Protein AF-K1JUC8-F1 (afdb_monomer)

Secondary structure (DSSP, 8-state):
-HHHHHHHHHHHHHH-SSHHHHHHHHHHHHHHHGGG---HHHHHTSSSHHHHHHHHHHHTT--SSTTTTTTHHHHHHHHHHHHHHHHHH-TTSSTHHHHHHHHHHHHH-----

Radius of gyration: 16.28 Å; Cα contacts (8 Å, |Δi|>4): 131; chains: 1; bounding box: 42×32×37 Å

Organism: NCBI:txid742823

Structure (mmCIF, N/CA/C/O backbone):
data_AF-K1JUC8-F1
#
_entry.id   AF-K1JUC8-F1
#
loop_
_atom_site.group_PDB
_atom_site.id
_atom_site.type_symbol
_atom_site.label_atom_id
_atom_site.label_alt_id
_atom_site.label_comp_id
_atom_site.label_asym_id
_atom_site.label_entity_id
_atom_site.label_seq_id
_atom_site.pdbx_PDB_ins_code
_atom_site.Cartn_x
_atom_site.Cartn_y
_atom_site.Cartn_z
_atom_site.occupancy
_atom_site.B_iso_or_equiv
_atom_site.auth_seq_id
_atom_site.auth_comp_id
_atom_site.auth_asym_id
_atom_site.auth_atom_id
_atom_site.pdbx_PDB_model_num
ATOM 1 N N . MET A 1 1 ? 6.445 -2.693 13.372 1.00 54.38 1 MET A N 1
ATOM 2 C CA . MET A 1 1 ? 6.616 -2.283 11.953 1.00 54.38 1 MET A CA 1
ATOM 3 C C . MET A 1 1 ? 7.004 -3.405 10.975 1.00 54.38 1 MET A C 1
ATOM 5 O O . MET A 1 1 ? 6.514 -3.381 9.855 1.00 54.38 1 MET A O 1
ATOM 9 N N . ARG A 1 2 ? 7.825 -4.413 11.329 1.00 61.94 2 ARG A N 1
ATOM 10 C CA . ARG A 1 2 ? 8.245 -5.468 10.367 1.00 61.94 2 ARG A CA 1
ATOM 11 C C . ARG A 1 2 ? 7.120 -6.394 9.860 1.00 61.94 2 ARG A C 1
ATOM 13 O O . ARG A 1 2 ? 7.245 -6.922 8.759 1.00 61.94 2 ARG A O 1
ATOM 20 N N . LEU A 1 3 ? 6.041 -6.589 10.626 1.00 71.94 3 LEU A N 1
ATOM 21 C CA . LEU A 1 3 ? 4.954 -7.513 10.264 1.00 71.94 3 LEU A CA 1
ATOM 22 C C . LEU A 1 3 ? 4.075 -6.985 9.119 1.00 71.94 3 LEU A C 1
ATOM 24 O O . LEU A 1 3 ? 3.875 -7.702 8.145 1.00 71.94 3 LEU A O 1
ATOM 28 N N . GLY A 1 4 ? 3.643 -5.719 9.183 1.00 71.44 4 GLY A N 1
ATOM 29 C CA . GLY A 1 4 ? 2.853 -5.096 8.112 1.00 71.44 4 GLY A CA 1
ATOM 30 C C . GLY A 1 4 ? 3.579 -5.126 6.766 1.00 71.44 4 GLY A C 1
ATOM 31 O O . GLY A 1 4 ? 2.993 -5.491 5.752 1.00 71.44 4 GLY A O 1
ATOM 32 N N . ARG A 1 5 ? 4.899 -4.887 6.773 1.00 75.94 5 ARG A N 1
ATOM 33 C CA . ARG A 1 5 ? 5.737 -5.007 5.570 1.00 75.94 5 ARG A CA 1
ATOM 34 C C . ARG A 1 5 ? 5.712 -6.420 4.985 1.00 75.94 5 ARG A C 1
ATOM 36 O O . ARG A 1 5 ? 5.574 -6.571 3.778 1.00 75.94 5 ARG A O 1
ATOM 43 N N . ARG A 1 6 ? 5.806 -7.462 5.819 1.00 81.56 6 ARG A N 1
ATOM 44 C CA . ARG A 1 6 ? 5.739 -8.861 5.357 1.00 81.56 6 ARG A CA 1
ATOM 45 C C . ARG A 1 6 ? 4.380 -9.199 4.749 1.00 81.56 6 ARG A C 1
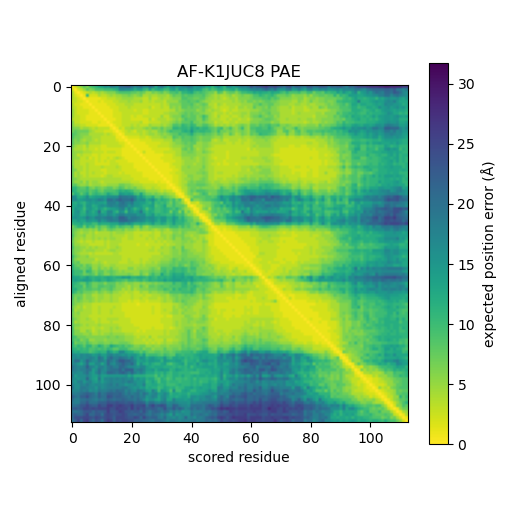ATOM 47 O O . ARG A 1 6 ? 4.348 -9.836 3.704 1.00 81.56 6 ARG A O 1
ATOM 54 N N . ILE A 1 7 ? 3.288 -8.770 5.382 1.00 80.50 7 ILE A N 1
ATOM 55 C CA . ILE A 1 7 ? 1.924 -9.010 4.887 1.00 80.50 7 ILE A CA 1
ATOM 56 C C . ILE A 1 7 ? 1.734 -8.335 3.525 1.00 80.50 7 ILE A C 1
ATOM 58 O O . ILE A 1 7 ? 1.335 -8.993 2.568 1.00 80.50 7 ILE A O 1
ATOM 62 N N . ALA A 1 8 ? 2.120 -7.065 3.407 1.00 78.00 8 ALA A N 1
ATOM 63 C CA . ALA A 1 8 ? 2.033 -6.329 2.153 1.00 78.00 8 ALA A CA 1
ATOM 64 C C . A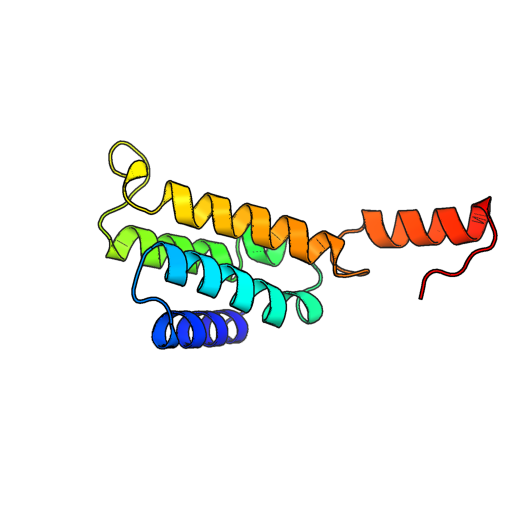LA A 1 8 ? 2.855 -6.991 1.030 1.00 78.00 8 ALA A C 1
ATOM 66 O O . ALA A 1 8 ? 2.333 -7.204 -0.061 1.00 78.00 8 ALA A O 1
ATOM 67 N N . PHE A 1 9 ? 4.096 -7.422 1.300 1.00 82.88 9 PHE A N 1
ATOM 68 C CA . PHE A 1 9 ? 4.888 -8.156 0.303 1.00 82.88 9 PHE A CA 1
ATOM 69 C C . PHE A 1 9 ? 4.270 -9.497 -0.100 1.00 82.88 9 PHE A C 1
ATOM 71 O O . PHE A 1 9 ? 4.359 -9.857 -1.268 1.00 82.88 9 PHE A O 1
ATOM 78 N N . ARG A 1 10 ? 3.627 -10.230 0.818 1.00 84.56 10 ARG A N 1
ATOM 79 C CA . ARG A 1 10 ? 2.928 -11.482 0.477 1.00 84.56 10 ARG A CA 1
ATOM 80 C C . ARG A 1 10 ? 1.745 -11.237 -0.459 1.00 84.56 10 ARG A C 1
ATOM 82 O O . ARG A 1 10 ? 1.562 -12.005 -1.397 1.00 84.56 10 ARG A O 1
ATOM 89 N N . ILE A 1 11 ? 0.988 -10.163 -0.238 1.00 81.56 11 ILE A N 1
ATOM 90 C CA . ILE A 1 11 ? -0.124 -9.761 -1.113 1.00 81.56 11 ILE A CA 1
ATOM 91 C C . ILE A 1 11 ? 0.413 -9.371 -2.493 1.00 81.56 11 ILE A C 1
ATOM 93 O O . ILE A 1 11 ? -0.042 -9.892 -3.507 1.00 81.56 11 ILE A O 1
ATOM 97 N N . ILE A 1 12 ? 1.444 -8.525 -2.530 1.00 86.00 12 ILE A N 1
ATOM 98 C CA . ILE A 1 12 ? 2.089 -8.091 -3.773 1.00 86.00 12 ILE A CA 1
ATOM 99 C C . ILE A 1 12 ? 2.660 -9.283 -4.553 1.00 86.00 12 ILE A C 1
ATOM 101 O O . ILE A 1 12 ? 2.467 -9.367 -5.760 1.00 86.00 12 ILE A O 1
ATOM 105 N N . GLN A 1 13 ? 3.305 -10.241 -3.882 1.00 84.56 13 GLN A N 1
ATOM 106 C CA . GLN A 1 13 ? 3.802 -11.462 -4.525 1.00 84.56 13 GLN A CA 1
ATOM 107 C C . GLN A 1 13 ? 2.678 -12.348 -5.077 1.00 84.56 13 GLN A C 1
ATOM 109 O O . GLN A 1 13 ? 2.880 -13.018 -6.087 1.00 84.56 13 GLN A O 1
ATOM 114 N N . ALA A 1 14 ? 1.510 -12.375 -4.432 1.00 83.25 14 ALA A N 1
ATOM 115 C CA . ALA A 1 14 ? 0.400 -13.219 -4.857 1.00 83.25 14 ALA A CA 1
ATOM 116 C C . ALA A 1 14 ? -0.282 -12.699 -6.134 1.00 83.25 14 ALA A C 1
ATOM 118 O O . ALA A 1 14 ? -0.608 -13.493 -7.018 1.00 83.25 14 ALA A O 1
ATOM 119 N N . ILE A 1 15 ? -0.494 -11.381 -6.238 1.00 82.00 15 ILE A N 1
ATOM 120 C CA . ILE A 1 15 ? -1.357 -10.789 -7.276 1.00 82.00 15 ILE A CA 1
ATOM 121 C C . ILE A 1 15 ? -0.703 -9.684 -8.122 1.00 82.00 15 ILE A C 1
ATOM 123 O O . ILE A 1 15 ? -1.250 -9.339 -9.164 1.00 82.00 15 ILE A O 1
ATOM 127 N N . GLY A 1 16 ? 0.472 -9.168 -7.754 1.00 79.88 16 GLY A N 1
ATOM 128 C CA . GLY A 1 16 ? 1.152 -8.044 -8.413 1.00 79.88 16 GLY A CA 1
ATOM 129 C C . GLY A 1 16 ? 1.875 -8.396 -9.719 1.00 79.88 16 GLY A C 1
ATOM 130 O O . GLY A 1 16 ? 3.085 -8.220 -9.820 1.00 79.88 16 GLY A O 1
ATOM 131 N N . ARG A 1 17 ? 1.152 -8.901 -10.724 1.00 83.44 17 ARG A N 1
ATOM 132 C CA . ARG A 1 17 ? 1.712 -9.314 -12.032 1.00 83.44 17 ARG A CA 1
ATOM 133 C C . ARG A 1 17 ? 1.747 -8.199 -13.085 1.00 83.44 17 ARG A C 1
ATOM 135 O O . ARG A 1 17 ? 2.449 -8.317 -14.081 1.00 83.44 17 ARG A O 1
ATOM 142 N N . SER A 1 18 ? 0.982 -7.134 -12.880 1.00 86.81 18 SER A N 1
ATOM 143 C CA . SER A 1 18 ? 0.845 -5.964 -13.760 1.00 86.81 18 SER A CA 1
ATOM 144 C C . SER A 1 18 ? 0.772 -4.669 -12.946 1.00 86.81 18 SER A C 1
ATOM 146 O O . SER A 1 18 ? 0.407 -4.708 -11.771 1.00 86.81 18 SER A O 1
ATOM 148 N N . ALA A 1 19 ? 1.035 -3.511 -13.560 1.00 85.31 19 ALA A N 1
ATOM 149 C CA . ALA A 1 19 ? 0.977 -2.218 -12.867 1.00 85.31 19 ALA A CA 1
ATOM 150 C C . ALA A 1 19 ? -0.375 -1.970 -12.167 1.00 85.31 19 ALA A C 1
ATOM 152 O O . ALA A 1 19 ? -0.411 -1.575 -11.003 1.00 85.31 19 ALA A O 1
ATOM 153 N N . THR A 1 20 ? -1.493 -2.288 -12.824 1.00 87.06 20 THR A N 1
ATOM 154 C CA . THR A 1 20 ? -2.834 -2.153 -12.234 1.00 87.06 20 THR A CA 1
ATOM 155 C C . THR A 1 20 ? -3.029 -3.085 -11.042 1.00 87.06 20 THR A C 1
ATOM 157 O O . THR A 1 20 ? -3.440 -2.635 -9.974 1.00 87.06 20 THR A O 1
ATOM 160 N N . SER A 1 21 ? -2.658 -4.361 -11.177 1.00 88.12 21 SER A N 1
ATOM 161 C CA . SER A 1 21 ? -2.739 -5.330 -10.076 1.00 88.12 21 SER A CA 1
ATOM 162 C C . SER A 1 21 ? -1.829 -4.968 -8.896 1.00 88.12 21 SER A C 1
ATOM 164 O O . SER A 1 21 ? -2.196 -5.201 -7.747 1.00 88.12 21 SER A O 1
ATOM 166 N N . LEU A 1 22 ? -0.681 -4.333 -9.156 1.00 87.38 22 LEU A N 1
ATOM 167 C CA . LEU A 1 22 ? 0.232 -3.834 -8.132 1.00 87.38 22 LEU A CA 1
ATOM 168 C C . LEU A 1 22 ? -0.419 -2.700 -7.331 1.00 87.38 22 LEU A C 1
ATOM 170 O O . LEU A 1 22 ? -0.356 -2.701 -6.105 1.00 87.38 22 LEU A O 1
ATOM 174 N N . GLY A 1 23 ? -1.131 -1.797 -8.014 1.00 87.56 23 GLY A N 1
ATOM 175 C CA . GLY A 1 23 ? -1.957 -0.775 -7.372 1.00 87.56 23 GLY A CA 1
ATOM 176 C C . GLY A 1 23 ? -3.050 -1.377 -6.482 1.00 87.56 23 GLY A C 1
ATOM 177 O O . GLY A 1 23 ? -3.149 -1.027 -5.309 1.00 87.56 23 GLY A O 1
ATOM 178 N N . TYR A 1 24 ? -3.808 -2.356 -6.985 1.00 87.94 24 TYR A N 1
ATOM 179 C CA . TYR A 1 24 ? -4.816 -3.056 -6.175 1.00 87.94 24 TYR A CA 1
ATOM 180 C C . TYR A 1 24 ? -4.214 -3.799 -4.977 1.00 87.94 24 TYR A C 1
ATOM 182 O O . TYR A 1 24 ? -4.809 -3.821 -3.902 1.00 87.94 24 TYR A O 1
ATOM 190 N N . SER A 1 25 ? -3.018 -4.367 -5.139 1.00 87.94 25 SER A N 1
ATOM 191 C CA . SER A 1 25 ? -2.284 -5.032 -4.057 1.00 87.94 25 SER A CA 1
ATOM 192 C C . SER A 1 25 ? -1.938 -4.061 -2.931 1.00 87.94 25 SER A C 1
ATOM 194 O O . SER A 1 25 ? -2.065 -4.411 -1.759 1.00 87.94 25 SER A O 1
ATOM 196 N N . ILE A 1 26 ? -1.530 -2.838 -3.286 1.00 85.56 26 ILE A N 1
ATOM 197 C CA . ILE A 1 26 ? -1.248 -1.758 -2.335 1.00 85.56 26 ILE A CA 1
ATOM 198 C C . ILE A 1 26 ? -2.528 -1.372 -1.588 1.00 85.56 26 ILE A C 1
ATOM 200 O O . ILE A 1 26 ? -2.518 -1.357 -0.360 1.00 85.56 26 ILE A O 1
ATOM 204 N N . CYS A 1 27 ? -3.640 -1.157 -2.299 1.00 85.69 27 CYS A N 1
ATOM 205 C CA . CYS A 1 27 ? -4.926 -0.823 -1.678 1.00 85.69 27 CYS A CA 1
ATOM 206 C C . CYS A 1 27 ? -5.422 -1.912 -0.715 1.00 85.69 27 CYS A C 1
ATOM 208 O O . CYS A 1 27 ? -5.881 -1.609 0.383 1.00 85.69 27 CYS A O 1
ATOM 210 N N . LEU A 1 28 ? -5.317 -3.187 -1.105 1.00 83.56 28 LEU A N 1
ATOM 211 C CA . LEU A 1 28 ? -5.742 -4.310 -0.267 1.00 83.56 28 LEU A CA 1
ATOM 212 C C . LEU A 1 28 ? -4.863 -4.448 0.980 1.00 83.56 28 LEU A C 1
ATOM 214 O O . LEU A 1 28 ? -5.367 -4.694 2.076 1.00 83.56 28 LEU A O 1
ATOM 218 N N . ALA A 1 29 ? -3.550 -4.276 0.825 1.00 83.44 29 ALA A N 1
ATOM 219 C CA . ALA A 1 29 ? -2.639 -4.267 1.955 1.00 83.44 29 ALA A CA 1
ATOM 220 C C . ALA A 1 29 ? -2.952 -3.104 2.912 1.00 83.44 29 ALA A C 1
ATOM 222 O O . ALA A 1 29 ? -2.926 -3.311 4.124 1.00 83.44 29 ALA A O 1
ATOM 223 N N . GLU A 1 30 ? -3.264 -1.910 2.391 1.00 79.25 30 GLU A N 1
ATOM 224 C CA . GLU A 1 30 ? -3.665 -0.746 3.197 1.00 79.25 30 GLU A CA 1
ATOM 225 C C . GLU A 1 30 ? -4.939 -1.054 3.984 1.00 79.25 30 GLU A C 1
ATOM 227 O O . GLU A 1 30 ? -4.979 -0.858 5.194 1.00 79.25 30 GLU A O 1
ATOM 232 N N . LEU A 1 31 ? -5.947 -1.641 3.336 1.00 79.88 31 LEU A N 1
ATOM 233 C CA . LEU A 1 31 ? -7.211 -2.001 3.976 1.00 79.88 31 LEU A CA 1
ATOM 234 C C . LEU A 1 31 ? -7.034 -3.002 5.128 1.00 79.88 31 LEU A C 1
ATOM 236 O O . LEU A 1 31 ? -7.681 -2.869 6.160 1.00 79.88 31 LEU A O 1
ATOM 240 N N . ILE A 1 32 ? -6.157 -3.996 4.969 1.00 80.06 32 ILE A N 1
ATOM 241 C CA . ILE A 1 32 ? -5.904 -5.012 6.004 1.00 80.06 32 ILE A CA 1
ATOM 242 C C . ILE A 1 32 ? -5.095 -4.429 7.169 1.00 80.06 32 ILE A C 1
ATOM 244 O O . ILE A 1 32 ? -5.292 -4.815 8.321 1.00 80.06 32 ILE A O 1
ATOM 248 N N . ILE A 1 33 ? -4.159 -3.523 6.882 1.00 77.00 33 ILE A N 1
ATOM 249 C CA . ILE A 1 33 ? -3.244 -2.966 7.884 1.00 77.00 33 ILE A CA 1
ATOM 250 C C . ILE A 1 33 ? -3.874 -1.774 8.623 1.00 77.00 33 ILE A C 1
ATOM 252 O O . ILE A 1 33 ? -3.588 -1.597 9.807 1.00 77.00 33 ILE A O 1
ATOM 256 N N . SER A 1 34 ? -4.745 -1.000 7.965 1.00 73.81 34 SER A N 1
ATOM 257 C CA . SER A 1 34 ? -5.371 0.225 8.490 1.00 73.81 34 SER A CA 1
ATOM 258 C C . SER A 1 34 ? -6.032 0.055 9.865 1.00 73.81 34 SER A C 1
ATOM 260 O O . SER A 1 34 ? -5.723 0.847 10.751 1.00 73.81 34 SER A O 1
ATOM 262 N N . PRO A 1 35 ? -6.864 -0.975 10.128 1.00 68.94 35 PRO A N 1
ATOM 263 C CA . PRO A 1 35 ? -7.542 -1.113 11.421 1.00 68.94 35 PRO A CA 1
ATOM 264 C C . PRO A 1 35 ? -6.574 -1.361 12.585 1.00 68.94 35 PRO A C 1
ATOM 266 O O . PRO A 1 35 ? -6.872 -1.041 13.732 1.00 68.94 35 PRO A O 1
ATOM 269 N N . ALA A 1 36 ? -5.404 -1.938 12.295 1.00 67.56 36 ALA A N 1
ATOM 270 C CA . ALA A 1 36 ? -4.372 -2.246 13.281 1.00 67.56 36 ALA A CA 1
ATOM 271 C C . ALA A 1 36 ? -3.332 -1.118 13.446 1.00 67.56 36 ALA A C 1
ATOM 273 O O . ALA A 1 36 ? -2.450 -1.225 14.301 1.00 67.56 36 ALA A O 1
ATOM 274 N N . MET A 1 37 ? -3.391 -0.060 12.627 1.00 62.59 37 MET A N 1
ATOM 275 C CA . MET A 1 37 ? -2.422 1.042 12.595 1.00 62.59 37 MET A CA 1
ATOM 276 C C . MET A 1 37 ? -3.139 2.401 12.692 1.00 62.59 37 MET A C 1
ATOM 278 O O . MET A 1 37 ? -3.678 2.881 11.699 1.00 62.59 37 MET A O 1
ATOM 282 N N . PRO A 1 38 ? -3.098 3.078 13.854 1.00 53.88 38 PRO A N 1
ATOM 283 C CA . PRO A 1 38 ? -3.946 4.242 14.141 1.00 53.88 38 PRO A CA 1
ATOM 284 C C . PRO A 1 38 ? -3.504 5.569 13.482 1.00 53.88 38 PRO A C 1
ATOM 286 O O . PRO A 1 38 ? -3.917 6.633 13.927 1.00 53.88 38 PRO A O 1
ATOM 289 N N . SER A 1 39 ? -2.625 5.576 12.469 1.00 57.28 39 SER A N 1
ATOM 290 C CA . SER A 1 39 ? -2.038 6.831 11.960 1.00 57.28 39 SER A CA 1
ATOM 291 C C . SER A 1 3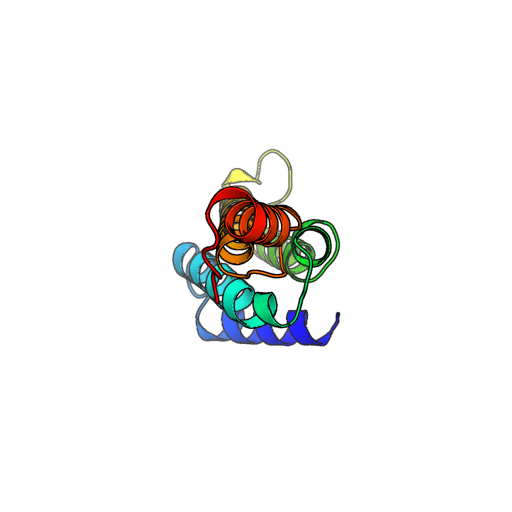9 ? -1.592 6.773 10.492 1.00 57.28 39 SER A C 1
ATOM 293 O O . SER A 1 39 ? -0.712 5.989 10.131 1.00 57.28 39 SER A O 1
ATOM 295 N N . ALA A 1 40 ? -2.124 7.698 9.682 1.00 59.25 40 ALA A N 1
ATOM 296 C CA . ALA A 1 40 ? -1.736 7.965 8.288 1.00 59.25 40 ALA A CA 1
ATOM 297 C C . ALA A 1 40 ? -0.231 8.250 8.121 1.00 59.25 40 ALA A C 1
ATOM 299 O O . ALA A 1 40 ? 0.450 7.706 7.251 1.00 59.25 40 ALA A O 1
ATOM 300 N N . THR A 1 41 ? 0.343 9.051 9.025 1.00 54.16 41 THR A N 1
ATOM 301 C CA . THR A 1 41 ? 1.772 9.402 9.019 1.00 54.16 41 THR A CA 1
ATOM 302 C C . THR A 1 41 ? 2.673 8.202 9.310 1.00 54.16 41 THR A C 1
ATOM 304 O O . THR A 1 41 ? 3.771 8.109 8.757 1.00 54.16 41 THR A O 1
ATOM 307 N N . THR A 1 42 ? 2.186 7.226 10.083 1.00 58.16 42 THR A N 1
ATOM 308 C CA . THR A 1 42 ? 2.884 5.951 10.313 1.00 58.16 42 THR A CA 1
ATOM 309 C C . THR A 1 42 ? 2.793 5.011 9.108 1.00 58.16 42 THR A C 1
ATOM 311 O O . THR A 1 42 ? 3.590 4.088 9.008 1.00 58.1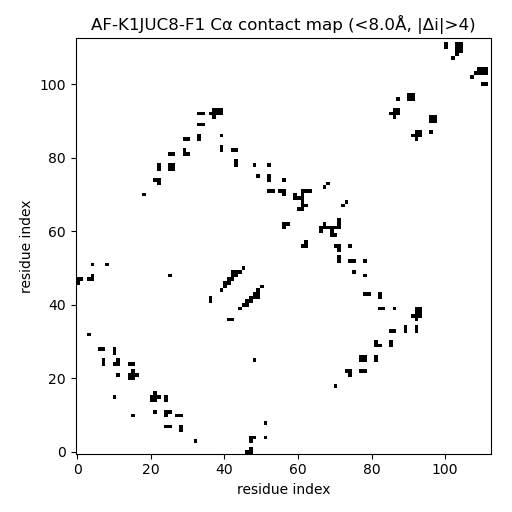6 42 THR A O 1
ATOM 314 N N . ARG A 1 43 ? 1.873 5.214 8.161 1.00 62.56 43 ARG A N 1
ATOM 315 C CA . ARG A 1 43 ? 1.747 4.366 6.961 1.00 62.56 43 ARG A CA 1
ATOM 316 C C . ARG A 1 43 ? 2.468 4.958 5.754 1.00 62.56 43 ARG A C 1
ATOM 318 O O . ARG A 1 43 ? 3.253 4.244 5.122 1.00 62.56 43 ARG A O 1
ATOM 325 N N . GLY A 1 44 ? 2.275 6.256 5.508 1.00 57.31 44 GLY A N 1
ATOM 326 C CA . GLY A 1 44 ? 2.779 6.966 4.330 1.00 57.31 44 GLY A CA 1
ATOM 327 C C . GLY A 1 44 ? 4.148 7.646 4.475 1.00 57.31 44 GLY A C 1
ATOM 328 O O . GLY A 1 44 ? 4.930 7.599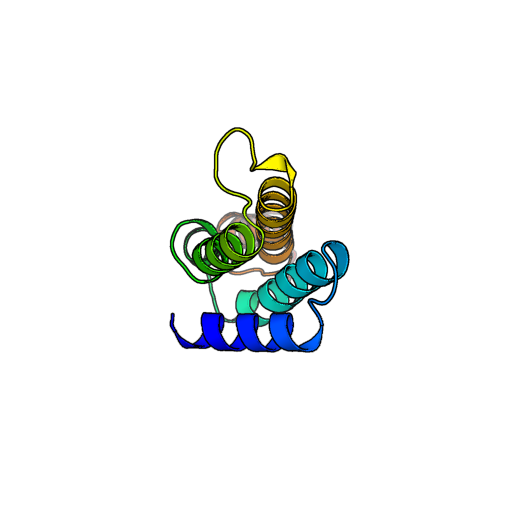 3.537 1.00 57.31 44 GLY A O 1
ATOM 329 N N . GLY A 1 45 ? 4.479 8.266 5.616 1.00 47.31 45 GLY A N 1
ATOM 330 C CA . GLY A 1 45 ? 5.666 9.143 5.724 1.00 47.31 45 GLY A CA 1
ATOM 331 C C . GLY A 1 45 ? 6.979 8.449 6.117 1.00 47.31 45 GLY A C 1
ATOM 332 O O . GLY A 1 45 ? 8.058 8.915 5.765 1.00 47.31 45 GLY A O 1
ATOM 333 N N . GLY A 1 46 ? 6.902 7.326 6.838 1.00 52.47 46 GLY A N 1
ATOM 334 C CA . GLY A 1 46 ? 8.083 6.601 7.330 1.00 52.47 46 GLY A CA 1
ATOM 335 C C . GLY A 1 46 ? 7.828 5.162 7.782 1.00 52.47 46 GLY A C 1
ATOM 336 O O . GLY A 1 46 ? 8.679 4.571 8.446 1.00 52.47 46 GLY A O 1
ATOM 337 N N . GLY A 1 47 ? 6.664 4.585 7.465 1.00 63.28 47 GLY A N 1
ATOM 338 C CA . GLY A 1 47 ? 6.343 3.215 7.866 1.00 63.28 47 GLY A CA 1
ATOM 339 C C . GLY A 1 47 ? 6.189 2.252 6.711 1.00 63.28 47 GLY A C 1
ATOM 340 O O . GLY A 1 47 ? 7.129 2.053 5.956 1.00 63.28 47 GLY A O 1
ATOM 341 N N . VAL A 1 48 ? 5.082 1.516 6.652 1.00 70.12 48 VAL A N 1
ATOM 342 C CA . VAL A 1 48 ? 5.041 0.268 5.876 1.00 70.12 48 VAL A CA 1
ATOM 343 C C . VAL A 1 48 ? 5.039 0.508 4.364 1.00 70.12 48 VAL A C 1
ATOM 345 O O . VAL A 1 48 ? 5.744 -0.215 3.666 1.00 70.12 48 VAL A O 1
ATOM 348 N N . PHE A 1 49 ? 4.307 1.503 3.855 1.00 75.50 49 PHE A N 1
ATOM 349 C CA . PHE A 1 49 ? 4.008 1.596 2.422 1.00 75.50 49 PHE A CA 1
ATOM 350 C C . PHE A 1 49 ? 5.064 2.319 1.601 1.00 75.50 49 PHE A C 1
ATOM 352 O O . PHE A 1 49 ? 5.470 1.798 0.566 1.00 75.50 49 PHE A O 1
ATOM 359 N N . TYR A 1 50 ? 5.584 3.449 2.078 1.00 81.50 50 TYR A N 1
ATOM 360 C CA . TYR A 1 50 ? 6.643 4.183 1.381 1.00 81.50 50 TYR A CA 1
ATOM 361 C C . TYR A 1 50 ? 7.849 3.318 0.966 1.00 81.50 50 TYR A C 1
ATOM 363 O O . TYR A 1 50 ? 8.155 3.267 -0.224 1.00 81.50 50 TYR A O 1
ATOM 371 N N . PRO A 1 51 ? 8.505 2.551 1.863 1.00 81.50 51 PRO A N 1
ATOM 372 C CA . PRO A 1 51 ? 9.640 1.723 1.470 1.00 81.50 51 PRO A CA 1
ATOM 373 C C . PRO A 1 51 ? 9.240 0.548 0.569 1.00 81.50 51 PRO A C 1
ATOM 375 O O . PRO A 1 51 ? 10.095 0.023 -0.139 1.00 81.50 51 PRO A O 1
ATOM 378 N N . ILE A 1 52 ? 7.977 0.105 0.587 1.00 82.00 52 ILE A N 1
ATOM 379 C CA . ILE A 1 52 ? 7.473 -0.921 -0.339 1.00 82.00 52 ILE A CA 1
ATOM 380 C C . ILE A 1 52 ? 7.332 -0.330 -1.735 1.00 82.00 52 ILE A C 1
ATOM 382 O O . ILE A 1 52 ? 7.856 -0.903 -2.686 1.00 82.00 52 ILE A O 1
ATOM 386 N N . VAL A 1 53 ? 6.665 0.819 -1.850 1.00 84.12 53 VAL A N 1
ATOM 387 C CA . VAL A 1 53 ? 6.478 1.510 -3.127 1.00 84.12 53 VAL A CA 1
ATOM 388 C C . VAL A 1 53 ? 7.822 1.936 -3.705 1.00 84.12 53 VAL A C 1
ATOM 390 O O . VAL A 1 53 ? 8.051 1.730 -4.892 1.00 84.12 53 VAL A O 1
ATOM 393 N N . GLN A 1 54 ? 8.745 2.424 -2.875 1.00 85.00 54 GLN A N 1
ATOM 394 C CA . GLN A 1 54 ? 10.114 2.723 -3.291 1.00 85.00 54 GLN A CA 1
ATOM 395 C C . GLN A 1 54 ? 10.830 1.465 -3.803 1.00 85.00 54 GLN A C 1
ATOM 397 O O . GLN A 1 54 ? 11.334 1.476 -4.918 1.00 85.00 54 GLN A O 1
ATOM 402 N N . SER A 1 55 ? 10.793 0.352 -3.054 1.00 85.12 55 SER A N 1
ATOM 403 C CA . SER A 1 55 ? 11.427 -0.910 -3.484 1.00 85.12 55 SER A CA 1
ATOM 404 C C . SER A 1 55 ? 10.856 -1.431 -4.809 1.00 85.12 55 SER A C 1
ATOM 406 O O . SER A 1 55 ? 11.600 -1.938 -5.642 1.00 85.12 55 SER A O 1
ATOM 408 N N . LEU A 1 56 ? 9.538 -1.319 -5.008 1.00 83.88 56 LEU A N 1
ATOM 409 C CA . LEU A 1 56 ? 8.884 -1.696 -6.261 1.00 83.88 56 LEU A CA 1
ATOM 410 C C . LEU A 1 56 ? 9.287 -0.766 -7.402 1.00 83.88 56 LEU A C 1
ATOM 412 O O . LEU A 1 56 ? 9.599 -1.240 -8.486 1.00 83.88 56 LEU A O 1
ATOM 416 N N . SER A 1 57 ? 9.309 0.541 -7.159 1.00 85.69 57 SER A N 1
ATOM 417 C CA . SER A 1 57 ? 9.670 1.532 -8.172 1.00 85.69 57 SER A CA 1
ATOM 418 C C . SER A 1 57 ? 11.108 1.319 -8.656 1.00 85.69 57 SER A C 1
ATOM 420 O O . SER A 1 57 ? 11.324 1.246 -9.864 1.00 85.69 57 SER A O 1
ATOM 422 N N . SER A 1 58 ? 12.052 1.070 -7.742 1.00 86.12 58 SER A N 1
ATOM 423 C CA . SER A 1 58 ? 13.432 0.704 -8.084 1.00 86.12 58 SER A CA 1
ATOM 424 C C . SER A 1 58 ? 13.527 -0.623 -8.845 1.00 86.12 58 SER A C 1
ATOM 426 O O . SER A 1 58 ? 14.301 -0.730 -9.788 1.00 86.12 58 SER A O 1
ATOM 428 N N . ALA A 1 59 ? 12.706 -1.627 -8.508 1.00 85.50 59 ALA A N 1
ATOM 429 C CA . ALA A 1 59 ? 12.676 -2.906 -9.232 1.00 85.50 59 ALA A CA 1
ATOM 430 C C . ALA A 1 59 ? 12.189 -2.783 -10.692 1.00 85.50 59 ALA A C 1
ATOM 432 O O . ALA A 1 59 ? 12.421 -3.687 -11.490 1.00 85.50 59 ALA A O 1
ATOM 433 N N . PHE A 1 60 ? 11.520 -1.680 -11.034 1.00 85.00 60 PHE A N 1
ATOM 434 C CA . PHE A 1 60 ? 11.071 -1.347 -12.389 1.00 85.00 60 PHE A CA 1
ATOM 435 C C . PHE A 1 60 ? 11.878 -0.193 -13.017 1.00 85.00 60 PHE A C 1
ATOM 437 O O . PHE A 1 60 ? 11.395 0.454 -13.951 1.00 85.00 60 PHE A O 1
ATOM 444 N N . ASP A 1 61 ? 13.076 0.105 -12.496 1.00 85.75 61 ASP A N 1
ATOM 445 C CA . ASP A 1 61 ? 13.938 1.210 -12.944 1.00 85.75 61 ASP A CA 1
ATOM 446 C C . ASP A 1 61 ? 13.195 2.560 -13.011 1.00 85.75 61 ASP A C 1
ATOM 448 O O . ASP A 1 61 ? 13.361 3.355 -13.944 1.00 85.75 61 ASP A O 1
ATOM 452 N N . SER A 1 62 ? 12.301 2.795 -12.050 1.00 88.00 62 SER A N 1
ATOM 453 C CA . SER A 1 62 ? 11.472 3.990 -11.936 1.00 88.00 62 SER A CA 1
ATOM 454 C C . SER A 1 62 ? 11.895 4.786 -10.708 1.00 88.00 62 SER A C 1
ATOM 456 O O . SER A 1 62 ? 11.286 4.681 -9.649 1.00 88.00 62 SER A O 1
ATOM 458 N N . GLU A 1 63 ? 12.914 5.614 -10.866 1.00 88.06 63 GLU A N 1
ATOM 459 C CA . GLU A 1 63 ? 13.448 6.466 -9.804 1.00 88.06 63 GLU A CA 1
ATOM 460 C C . GLU A 1 63 ? 12.829 7.872 -9.854 1.00 88.06 63 GLU A C 1
ATOM 462 O O . GLU A 1 63 ? 12.215 8.237 -10.864 1.00 88.06 63 GLU A O 1
ATOM 467 N N . PRO A 1 64 ? 12.949 8.679 -8.782 1.00 81.94 64 PRO A N 1
ATOM 468 C CA . PRO A 1 64 ? 12.683 10.113 -8.855 1.00 81.94 64 PRO A CA 1
ATOM 469 C C . PRO A 1 64 ? 13.432 10.752 -10.044 1.00 81.94 64 PRO A C 1
ATOM 471 O O . PRO A 1 64 ? 14.509 10.296 -10.414 1.00 81.94 64 PRO A O 1
ATOM 474 N N . ASP A 1 65 ? 12.849 11.788 -10.653 1.00 82.56 65 ASP A N 1
ATOM 475 C CA . ASP A 1 65 ? 13.296 12.438 -11.903 1.00 82.56 65 ASP A CA 1
ATOM 476 C C . ASP A 1 65 ? 12.865 11.722 -13.215 1.00 82.56 65 ASP A C 1
ATOM 478 O O . ASP A 1 65 ? 11.693 11.323 -13.282 1.00 82.56 65 ASP A O 1
ATOM 482 N N . PRO A 1 66 ? 13.643 11.645 -14.327 1.00 82.56 66 PRO A N 1
ATOM 483 C CA . PRO A 1 66 ? 13.066 11.443 -15.664 1.00 82.56 66 PRO A CA 1
ATOM 484 C C . PRO A 1 66 ? 12.329 10.105 -15.826 1.00 82.56 66 PRO A C 1
ATOM 486 O O . PRO A 1 66 ? 11.455 9.981 -16.684 1.00 82.56 66 PRO A O 1
ATOM 489 N N . THR A 1 67 ? 12.643 9.105 -14.999 1.00 85.62 67 THR A N 1
ATOM 490 C CA . THR A 1 67 ? 12.045 7.765 -15.055 1.00 85.62 67 THR A CA 1
ATOM 491 C C . THR A 1 67 ? 10.854 7.582 -14.115 1.00 85.62 67 THR A C 1
ATOM 493 O O . THR A 1 67 ? 10.164 6.567 -14.219 1.00 85.62 67 THR A O 1
ATOM 496 N N . ALA A 1 68 ? 10.516 8.577 -13.287 1.00 81.38 68 ALA A N 1
ATOM 497 C CA . ALA A 1 68 ? 9.436 8.489 -12.302 1.00 81.38 68 ALA A CA 1
ATOM 498 C C . ALA A 1 68 ? 8.065 8.177 -12.932 1.00 81.38 68 ALA A C 1
ATOM 500 O O . ALA A 1 68 ? 7.183 7.616 -12.283 1.00 81.38 68 ALA A O 1
ATOM 501 N N . GLY A 1 69 ? 7.869 8.542 -14.204 1.00 82.38 69 GLY A N 1
ATOM 502 C CA . GLY A 1 69 ? 6.640 8.287 -14.960 1.00 82.38 69 GLY A CA 1
ATOM 503 C C . GLY A 1 69 ? 6.430 6.839 -15.412 1.00 82.38 69 GLY A C 1
ATOM 504 O O . GLY A 1 69 ? 5.341 6.535 -15.882 1.00 82.38 69 GLY A O 1
ATOM 505 N N . ARG A 1 70 ? 7.424 5.947 -15.276 1.00 85.19 70 ARG A N 1
ATOM 506 C CA . ARG A 1 70 ? 7.299 4.543 -15.708 1.00 85.19 70 ARG A CA 1
ATOM 507 C C . ARG A 1 70 ? 6.266 3.790 -14.875 1.00 85.19 70 ARG A C 1
ATOM 509 O O . ARG A 1 70 ? 5.333 3.210 -15.421 1.00 85.19 70 ARG A O 1
ATOM 516 N N . ILE A 1 71 ? 6.427 3.812 -13.553 1.00 88.12 71 ILE A N 1
ATOM 517 C CA . ILE A 1 71 ? 5.476 3.178 -12.627 1.00 88.12 71 ILE A CA 1
ATOM 518 C C . ILE A 1 71 ? 5.450 3.851 -11.248 1.00 88.12 71 ILE A C 1
ATOM 520 O O . ILE A 1 71 ? 4.415 3.850 -10.586 1.00 88.12 71 ILE A O 1
ATOM 524 N N . GLY A 1 72 ? 6.550 4.480 -10.827 1.00 84.75 72 GLY A N 1
ATOM 525 C CA . GLY A 1 72 ? 6.710 5.043 -9.487 1.00 84.75 72 GLY A CA 1
ATOM 526 C C . GLY A 1 72 ? 5.697 6.138 -9.161 1.00 84.75 72 GLY A C 1
ATOM 527 O O . GLY A 1 72 ? 5.052 6.068 -8.119 1.00 84.75 72 GLY A O 1
ATOM 528 N N . LYS A 1 73 ? 5.457 7.090 -10.076 1.00 87.19 73 LYS A N 1
ATOM 529 C CA . LYS A 1 73 ? 4.402 8.113 -9.919 1.00 87.19 73 LYS A CA 1
ATOM 530 C C . LYS A 1 73 ? 3.027 7.484 -9.703 1.00 87.19 73 LYS A C 1
ATOM 532 O O . LYS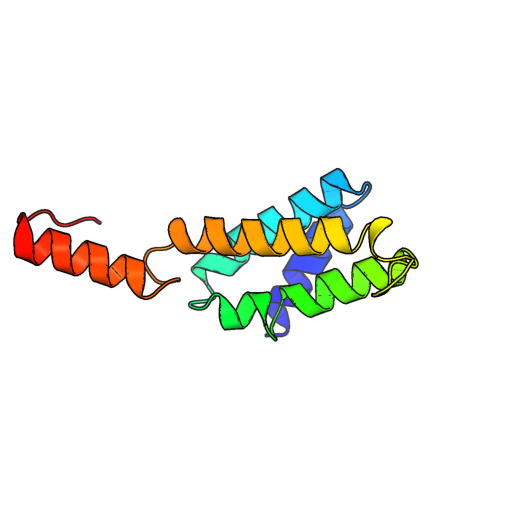 A 1 73 ? 2.302 7.897 -8.804 1.00 87.19 73 LYS A O 1
ATOM 537 N N . TYR A 1 74 ? 2.693 6.465 -10.494 1.00 89.50 74 TYR A N 1
ATOM 538 C CA . TYR A 1 74 ? 1.418 5.765 -10.382 1.00 89.50 74 TYR A CA 1
ATOM 539 C C . TYR A 1 74 ? 1.275 5.072 -9.018 1.00 89.50 74 TYR A C 1
ATOM 541 O O . TYR A 1 74 ? 0.289 5.296 -8.321 1.00 89.50 74 TYR A O 1
ATOM 549 N N . LEU A 1 75 ? 2.268 4.285 -8.593 1.00 87.50 75 LEU A N 1
ATOM 550 C CA . LEU A 1 75 ? 2.195 3.537 -7.331 1.00 87.50 75 LEU A CA 1
ATOM 551 C C . LEU A 1 75 ? 2.186 4.450 -6.105 1.00 87.50 75 LEU A C 1
ATOM 553 O O . LEU A 1 75 ? 1.457 4.181 -5.153 1.00 87.50 75 LEU A O 1
ATOM 557 N N . MET A 1 76 ? 2.958 5.538 -6.140 1.00 86.94 76 MET A N 1
ATOM 558 C CA . MET A 1 76 ? 2.965 6.541 -5.076 1.00 86.94 76 MET A CA 1
ATOM 559 C C . MET A 1 76 ? 1.599 7.213 -4.938 1.00 86.94 76 MET A C 1
ATOM 561 O O . MET A 1 76 ? 1.093 7.357 -3.827 1.00 86.94 76 MET A O 1
ATOM 565 N N . GLN A 1 77 ? 0.969 7.570 -6.058 1.00 87.19 77 GLN A N 1
ATOM 566 C CA . GLN A 1 77 ? -0.339 8.219 -6.049 1.00 87.19 77 GLN A CA 1
ATOM 567 C C . GLN A 1 77 ? -1.459 7.265 -5.615 1.00 87.19 77 GLN A C 1
ATOM 569 O O . GLN A 1 77 ? -2.336 7.658 -4.847 1.00 87.19 77 GLN A O 1
ATOM 574 N N . VAL A 1 78 ? -1.398 5.996 -6.034 1.00 88.19 78 VAL A N 1
ATOM 575 C CA . VAL A 1 78 ? -2.312 4.952 -5.547 1.00 88.19 78 VAL A CA 1
ATOM 576 C C . VAL A 1 78 ? -2.165 4.755 -4.040 1.00 88.19 78 VAL A C 1
ATOM 578 O O . VAL A 1 78 ? -3.172 4.745 -3.339 1.00 88.19 78 VAL A O 1
ATOM 581 N N . GLY A 1 79 ? -0.934 4.647 -3.530 1.00 84.00 79 GLY A N 1
ATOM 582 C CA . GLY A 1 79 ? -0.681 4.512 -2.094 1.00 84.00 79 GLY A CA 1
ATOM 583 C C . GLY A 1 79 ? -1.223 5.695 -1.290 1.00 84.00 79 GLY A C 1
ATOM 584 O O . GLY A 1 79 ? -1.890 5.493 -0.282 1.00 84.00 79 GLY A O 1
ATOM 585 N N . PHE A 1 80 ? -1.018 6.921 -1.777 1.00 82.44 80 PHE A N 1
ATOM 586 C CA . PHE A 1 80 ? -1.535 8.131 -1.134 1.00 82.44 80 PHE A CA 1
ATOM 587 C C . PHE A 1 80 ? -3.070 8.164 -1.081 1.00 82.44 80 PHE A C 1
ATOM 589 O O . PHE A 1 80 ? -3.653 8.429 -0.031 1.00 82.44 80 PHE A O 1
ATOM 596 N N . HIS A 1 81 ? -3.748 7.855 -2.189 1.00 84.50 81 HIS A N 1
ATOM 597 C CA . HIS A 1 81 ? -5.212 7.814 -2.201 1.00 84.50 81 HIS A CA 1
ATOM 598 C C . HIS A 1 81 ? -5.775 6.657 -1.367 1.00 84.50 81 HIS A C 1
ATOM 600 O O . HIS A 1 81 ? -6.796 6.829 -0.705 1.00 84.50 81 HIS A O 1
ATOM 606 N N . ALA A 1 82 ? -5.122 5.493 -1.363 1.00 82.69 82 ALA A N 1
ATOM 607 C CA . ALA A 1 82 ? -5.529 4.363 -0.532 1.00 82.69 82 ALA A CA 1
ATOM 608 C C . ALA A 1 82 ? -5.414 4.687 0.967 1.00 82.69 82 ALA A C 1
ATOM 610 O O . ALA A 1 82 ? -6.333 4.384 1.732 1.00 82.69 82 ALA A O 1
ATOM 611 N N . ASP A 1 83 ? -4.333 5.352 1.381 1.00 78.50 83 ASP A N 1
ATOM 612 C CA . ASP A 1 83 ? -4.154 5.851 2.748 1.00 78.50 83 ASP A CA 1
ATOM 613 C C . ASP A 1 83 ? -5.276 6.837 3.122 1.00 78.50 83 ASP A C 1
ATOM 615 O O . ASP A 1 83 ? -5.946 6.642 4.137 1.00 78.50 83 ASP A O 1
ATOM 619 N N . ALA A 1 84 ? -5.579 7.806 2.252 1.00 75.75 84 ALA A N 1
ATOM 620 C CA . ALA A 1 84 ? -6.660 8.767 2.474 1.00 75.75 84 ALA A CA 1
ATOM 621 C C . ALA A 1 84 ? -8.045 8.102 2.611 1.00 75.75 84 ALA A C 1
ATOM 623 O O . ALA A 1 84 ? -8.792 8.406 3.541 1.00 75.75 84 ALA A O 1
ATOM 624 N N . VAL A 1 85 ? -8.389 7.162 1.722 1.00 78.75 85 VAL A N 1
ATOM 625 C CA . VAL A 1 85 ? -9.681 6.451 1.762 1.00 78.75 85 VAL A CA 1
ATOM 626 C C . VAL A 1 85 ? -9.801 5.608 3.029 1.00 78.75 85 VAL A C 1
ATOM 628 O O . VAL A 1 85 ? -10.812 5.670 3.726 1.00 78.75 85 VAL A O 1
ATOM 631 N N . THR A 1 86 ? -8.760 4.854 3.376 1.00 75.38 86 THR A N 1
ATOM 632 C CA . THR A 1 86 ? -8.776 4.006 4.577 1.00 75.38 86 THR A CA 1
ATOM 633 C C . T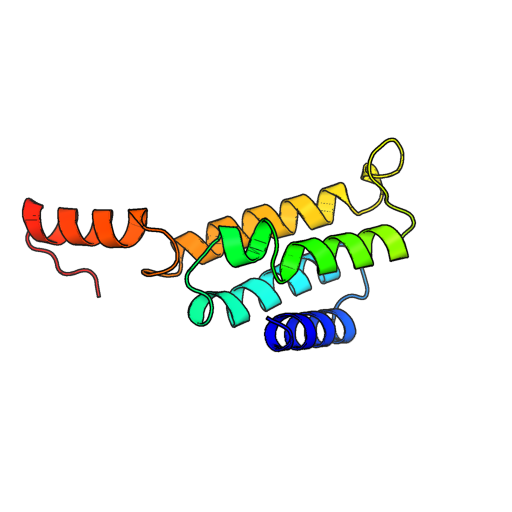HR A 1 86 ? -8.806 4.818 5.873 1.00 75.38 86 THR A C 1
ATOM 635 O O . THR A 1 86 ? -9.446 4.394 6.836 1.00 75.38 86 THR A O 1
ATOM 638 N N . CYS A 1 87 ? -8.208 6.015 5.885 1.00 70.06 87 CYS A N 1
ATOM 639 C CA . CYS A 1 87 ? -8.343 6.969 6.984 1.00 70.06 87 CYS A CA 1
ATOM 640 C C . CYS A 1 87 ? -9.788 7.408 7.213 1.00 70.06 87 CYS A C 1
ATOM 642 O O . CYS A 1 87 ? -10.194 7.533 8.361 1.00 70.06 87 CYS A O 1
ATOM 644 N N . ILE A 1 88 ? -10.564 7.631 6.151 1.00 68.94 88 ILE A N 1
ATOM 645 C CA . ILE A 1 88 ? -11.982 8.008 6.262 1.00 68.94 88 ILE A CA 1
ATOM 646 C C . ILE A 1 88 ? -12.832 6.801 6.686 1.00 68.94 88 ILE A C 1
ATOM 648 O O . ILE A 1 88 ? -13.777 6.953 7.451 1.00 68.94 88 ILE A O 1
ATOM 652 N N . MET A 1 89 ? -12.479 5.591 6.240 1.00 70.44 89 MET A N 1
ATOM 653 C CA . MET A 1 89 ? -13.191 4.357 6.603 1.00 70.44 89 MET A CA 1
ATOM 654 C C . MET A 1 89 ? -12.980 3.925 8.062 1.00 70.44 89 MET A C 1
ATOM 656 O O . MET A 1 89 ? -13.769 3.140 8.580 1.00 70.44 89 MET A O 1
ATOM 660 N N . SER A 1 90 ? -11.911 4.384 8.718 1.00 64.94 90 SER A N 1
ATOM 661 C CA . SER A 1 90 ? -11.576 4.005 10.094 1.00 64.94 90 SER A CA 1
ATOM 662 C C . SER A 1 90 ? -11.792 5.175 11.052 1.00 64.94 90 SER A C 1
ATOM 664 O O . SER A 1 90 ? -11.120 6.204 10.968 1.00 64.94 90 SER A O 1
ATOM 666 N N . LEU A 1 91 ? -12.692 4.994 12.022 1.00 57.19 91 LEU A N 1
ATOM 667 C CA . LEU A 1 91 ? -13.051 6.008 13.022 1.00 57.19 91 LEU A CA 1
ATOM 668 C C . LEU A 1 91 ? -11.838 6.543 13.805 1.00 57.19 91 LEU A C 1
ATOM 670 O O . LEU A 1 91 ? -11.829 7.686 14.243 1.00 57.19 91 LEU A O 1
ATOM 674 N N . THR A 1 92 ? -10.800 5.722 13.965 1.00 55.75 92 THR A N 1
ATOM 675 C CA . THR A 1 92 ? -9.615 5.995 14.789 1.00 55.75 92 THR A CA 1
ATOM 676 C C . THR A 1 92 ? -8.393 6.478 14.002 1.00 55.75 92 THR A C 1
ATOM 678 O O . THR A 1 92 ? -7.412 6.887 14.618 1.00 55.75 92 THR A O 1
ATOM 681 N N . SER A 1 93 ? -8.419 6.452 12.663 1.00 55.75 93 SER A N 1
ATOM 682 C CA . SER A 1 93 ? -7.220 6.680 11.833 1.00 55.75 93 SER A CA 1
ATOM 683 C C . SER A 1 93 ? -6.930 8.150 11.518 1.00 55.75 93 SER A C 1
ATOM 685 O O . SER A 1 93 ? -5.820 8.478 11.090 1.00 55.75 93 SER A O 1
ATOM 687 N N . MET A 1 94 ? -7.897 9.046 11.725 1.00 59.06 94 MET A N 1
ATOM 688 C CA . MET A 1 94 ? -7.726 10.491 11.573 1.00 59.06 94 MET A CA 1
ATOM 689 C C . MET A 1 94 ? -8.440 11.208 12.717 1.00 59.06 94 MET A C 1
ATOM 691 O O . MET A 1 94 ? -9.619 10.965 12.944 1.00 59.06 94 MET A O 1
ATOM 695 N N . ALA A 1 95 ? -7.760 12.131 13.406 1.00 57.72 95 ALA A N 1
ATOM 696 C CA . ALA A 1 95 ? -8.330 12.884 14.533 1.00 57.72 95 ALA A CA 1
ATOM 697 C C . ALA A 1 95 ? -9.596 13.693 14.170 1.00 57.72 95 ALA A C 1
ATOM 699 O O . ALA A 1 95 ? -10.389 14.026 15.047 1.00 57.72 95 ALA A O 1
ATOM 700 N N . GLY A 1 96 ? -9.807 13.970 12.878 1.00 58.25 96 GLY A N 1
ATOM 701 C CA . GLY A 1 96 ? -11.037 14.574 12.372 1.00 58.25 96 GLY A CA 1
ATOM 702 C C . GLY A 1 96 ? -12.273 13.683 12.533 1.00 58.25 96 GLY A C 1
ATOM 703 O O . GLY A 1 96 ? -13.347 14.206 12.805 1.00 58.25 96 GLY A O 1
ATOM 704 N N . ASN A 1 97 ? -12.140 12.354 12.448 1.00 64.88 97 ASN A N 1
ATOM 705 C CA . ASN A 1 97 ? -13.293 11.452 12.527 1.00 64.88 97 ASN A CA 1
ATOM 706 C C . ASN A 1 97 ? -13.906 11.431 13.944 1.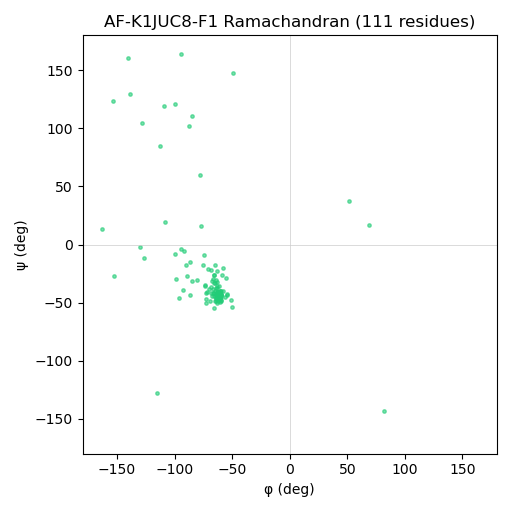00 64.88 97 ASN A C 1
ATOM 708 O O . ASN A 1 97 ? -15.106 11.683 14.053 1.00 64.88 97 ASN A O 1
ATOM 712 N N . PRO A 1 98 ? -13.135 11.270 15.045 1.00 60.19 98 PRO A N 1
ATOM 713 C CA . PRO A 1 98 ? -13.673 11.392 16.400 1.00 60.19 98 PRO A CA 1
ATOM 714 C C . PRO A 1 98 ? -14.186 12.797 16.720 1.00 60.19 98 PRO A C 1
ATOM 716 O O . PRO A 1 98 ? -15.132 12.933 17.488 1.00 60.19 98 PRO A O 1
ATOM 719 N N . LEU A 1 99 ? -13.595 13.846 16.132 1.00 63.84 99 LEU A N 1
ATOM 720 C CA . LEU A 1 99 ? -14.081 15.218 16.294 1.00 63.84 99 LEU A CA 1
ATOM 721 C C . LEU A 1 99 ? -15.465 15.394 15.652 1.00 63.84 99 LEU A C 1
ATOM 723 O O . LEU A 1 99 ? -16.350 15.966 16.279 1.00 63.84 99 LEU A O 1
ATOM 727 N N . CYS A 1 100 ? -15.678 14.865 14.444 1.00 63.88 100 CYS A N 1
ATOM 728 C CA . CYS A 1 100 ? -16.989 14.851 13.792 1.00 63.88 100 CYS A CA 1
ATOM 729 C C . CYS A 1 100 ? -18.019 14.044 14.591 1.00 63.88 100 CYS A C 1
ATOM 731 O O . CYS A 1 100 ? -19.149 14.498 14.742 1.00 63.88 100 CYS A O 1
ATOM 733 N N . VAL A 1 101 ? -17.632 12.891 15.147 1.00 65.75 101 VAL A N 1
ATOM 734 C CA . VAL A 1 101 ? -18.500 12.096 16.034 1.00 65.75 101 VAL A CA 1
ATOM 735 C C . VAL A 1 101 ? -18.825 12.865 17.315 1.00 65.75 101 VAL A C 1
ATOM 737 O O . VAL A 1 101 ? -19.985 12.939 17.704 1.00 65.75 101 VAL A O 1
ATOM 740 N N . GLY A 1 102 ? -17.833 13.498 17.944 1.00 61.62 102 GLY A N 1
ATOM 741 C CA . GLY A 1 102 ? -18.024 14.301 19.152 1.00 61.62 102 GLY A CA 1
ATOM 742 C C . GLY A 1 102 ? -18.901 15.532 18.913 1.00 61.62 102 GLY A C 1
ATOM 743 O O . GLY A 1 102 ? -19.744 15.862 19.747 1.00 61.62 102 GLY A O 1
ATOM 744 N N . LEU A 1 103 ? -18.761 16.180 17.753 1.00 66.81 103 LEU A N 1
ATOM 745 C CA . LEU A 1 103 ? -19.632 17.273 17.321 1.00 66.81 103 LEU A CA 1
ATOM 746 C C . LEU A 1 103 ? -21.049 16.780 17.009 1.00 66.81 103 LEU A C 1
ATOM 748 O O . LEU A 1 103 ? -22.000 17.430 17.427 1.00 66.81 103 LEU A O 1
ATOM 752 N N . ALA A 1 104 ? -21.217 15.635 16.344 1.00 64.38 104 ALA A N 1
ATOM 753 C CA . ALA A 1 104 ? -22.535 15.045 16.100 1.00 64.38 104 ALA A CA 1
ATOM 754 C C . ALA A 1 104 ? -23.240 14.659 17.416 1.00 64.38 104 ALA A C 1
ATOM 756 O O . ALA A 1 104 ? -24.413 14.978 17.617 1.00 64.38 104 ALA A O 1
ATOM 757 N N . ALA A 1 105 ? -22.508 14.079 18.366 1.00 67.31 105 ALA A N 1
ATOM 758 C CA . ALA A 1 105 ? -23.032 13.778 19.692 1.00 67.31 105 ALA A CA 1
ATOM 759 C C . ALA A 1 105 ? -23.439 15.057 20.448 1.00 67.31 105 ALA A C 1
ATOM 761 O O . ALA A 1 105 ? -24.520 15.115 21.029 1.00 67.31 105 ALA A O 1
ATOM 762 N N . SER A 1 106 ? -22.613 16.108 20.393 1.00 63.06 106 SER A N 1
ATOM 763 C CA . SER A 1 106 ? -22.833 17.342 21.164 1.00 63.06 106 SER A CA 1
ATOM 764 C C . SER A 1 106 ? -23.856 18.299 20.536 1.00 63.06 106 SER A C 1
ATOM 766 O O . SER A 1 106 ? -24.520 19.032 21.262 1.00 63.06 106 SER A O 1
ATOM 768 N N . ALA A 1 107 ? -23.979 18.329 19.203 1.00 68.75 107 ALA A N 1
ATOM 769 C CA . ALA A 1 107 ? -24.818 19.293 18.4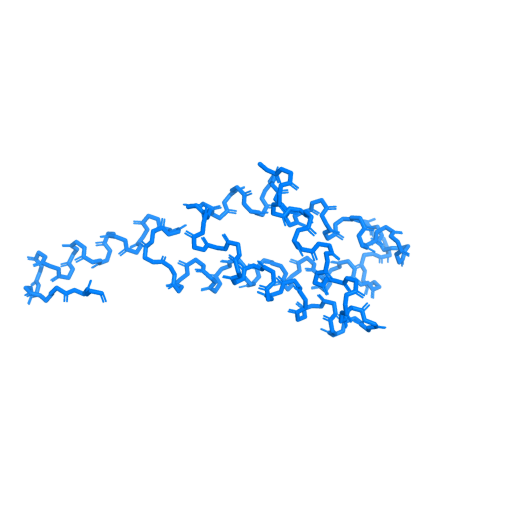84 1.00 68.75 107 ALA A CA 1
ATOM 770 C C . ALA A 1 107 ? -26.188 18.736 18.063 1.00 68.75 107 ALA A C 1
ATOM 772 O O . ALA A 1 107 ? -27.141 19.504 17.961 1.00 68.75 107 ALA A O 1
ATOM 773 N N . ILE A 1 108 ? -26.294 17.428 17.799 1.00 73.44 108 ILE A N 1
ATOM 774 C CA . ILE A 1 108 ? -27.517 16.794 17.266 1.00 73.44 108 ILE A CA 1
ATOM 775 C C . ILE A 1 108 ? -27.954 15.546 18.050 1.00 73.44 108 ILE A C 1
ATOM 777 O O . ILE A 1 108 ? -29.010 14.993 17.753 1.00 73.44 108 ILE A O 1
ATOM 781 N N . GLY A 1 109 ? -27.200 15.120 19.073 1.00 60.16 109 GLY A N 1
ATOM 782 C CA . GLY A 1 109 ? -27.574 14.007 19.957 1.00 60.16 109 GLY A CA 1
ATOM 783 C C . GLY A 1 109 ? -27.559 12.628 19.289 1.00 60.16 109 GLY A C 1
ATOM 784 O O . GLY A 1 109 ? -28.166 11.696 19.811 1.00 60.16 109 GLY A O 1
ATOM 785 N N . VAL A 1 110 ? -26.902 12.492 18.133 1.00 64.69 110 VAL A N 1
ATOM 786 C CA . VAL A 1 110 ? -26.819 11.232 17.381 1.00 64.69 110 VAL A CA 1
ATOM 787 C C . VAL A 1 110 ? -25.482 10.560 17.668 1.00 64.69 110 VAL A C 1
ATOM 789 O O . VAL A 1 110 ? -24.423 11.125 17.394 1.00 64.69 110 VAL A O 1
ATOM 792 N N . GLU A 1 111 ? -25.539 9.340 18.197 1.00 56.25 111 GLU A N 1
ATOM 793 C CA . GLU A 1 111 ? -24.367 8.497 18.414 1.00 56.25 111 GLU A CA 1
ATOM 794 C C . GLU A 1 111 ? -24.049 7.732 17.120 1.00 56.25 111 GLU A C 1
ATOM 796 O O . GLU A 1 111 ? -24.818 6.880 16.674 1.00 56.25 111 GLU A O 1
ATOM 801 N N . LEU A 1 112 ? -22.934 8.077 16.476 1.00 58.91 112 LEU A N 1
ATOM 802 C CA . LEU A 1 112 ? -22.430 7.361 15.303 1.00 58.91 112 LEU A CA 1
ATOM 803 C C . LEU A 1 112 ? -21.539 6.212 15.799 1.00 58.91 112 LEU A C 1
ATOM 805 O O . LEU A 1 112 ? -20.414 6.463 16.231 1.00 58.91 112 LEU A O 1
ATOM 809 N N . THR A 1 113 ? -22.082 4.988 15.797 1.00 52.56 113 THR A N 1
ATOM 810 C CA . THR A 1 113 ? -21.367 3.741 16.145 1.00 52.56 113 THR A CA 1
ATOM 811 C C . THR A 1 113 ? -20.573 3.197 14.964 1.00 52.56 113 THR A C 1
ATOM 813 O O . THR A 1 113 ? -21.115 3.220 13.835 1.00 52.56 113 THR A O 1
#

Nearest PDB structures (foldseek):
  8uvc-assembly1_A  TM=7.615E-01  e=2.874E+00  Homo sapiens

Sequence (113 aa):
MRLGRRIAFRIIQAIGRSATSLGYSICLAELIISPAMPSATTRGGGGVFYPIVQSLSSAFDSEPDPTAGRIGKYLMQVGFHADAVTCIMSLTSMAGNPLCVGLAASAIGVELT

pLDDT: mean 74.92, std 11.54, range [47.31, 89.5]

Solvent-accessible surface area (backbone atoms only — not comparable to full-atom values): 6185 Å² total; per-residue (Å²): 114,74,63,62,39,53,52,33,51,53,44,32,73,74,56,42,85,45,76,68,38,37,41,52,27,49,40,53,36,43,60,69,44,43,86,81,40,69,38,56,62,55,35,58,76,80,38,46,48,43,63,49,48,49,54,52,13,54,75,67,69,11,42,90,67,96,38,18,80,74,47,26,54,59,45,52,51,44,49,53,52,37,51,54,53,45,29,71,75,31,65,69,26,34,78,63,45,51,50,53,43,52,47,35,38,72,75,70,70,46,83,81,127

Mean predicted aligned error: 8.98 Å

InterPro domains:
  IPR001898 Solute carrier family 13 [PF00939] (3-113)
  IPR030676 Citrate carrier CitT-related [PTHR42826] (2-111)

Foldseek 3Di:
DVPLQVQLVVLCVVQVPDLVSNLVSLLVSCLVCLQVDQELCCQQVPHRQPVVLVVVCVVVVQDPPPRVVVRSVVNSVSNNVSSVVSCVVHCRNDPVSVVVQVCCCVPVVDHDD